Protein AF-R6EM17-F1 (afdb_monomer_lite)

Radius of gyration: 14.78 Å; chains: 1; bounding box: 30×36×38 Å

Foldseek 3Di:
DDDDDPDDDDDDDDFPDWDDDPQAIEGEDEDADPQQDPVSCVVCVVVVCVVCVVVVVVVQVVCCVVPVHHHPWYWYQHPNYRDIDTD

Sequence (87 aa):
MLEQAGAQSIVQGIIDCFFEEEGELVLVDYKTTGVGSEGEFAARRESIRARYAMQIDLYRRALEAATGKHVKEAYLYLTNLGETIEM

pLDDT: mean 91.55, std 12.67, range [45.12, 98.81]

Secondary structure (DSSP, 8-state):
--EETTEEPPP-----EEEEETTEEEEEEEE--S--SHHHHHHHHHHHHHHHHHHHHHHHHHHHHHHS--EEEEEEEETTTTEEEE-

Structure (mmCIF, N/CA/C/O backbone):
data_AF-R6EM17-F1
#
_entry.id   AF-R6EM17-F1
#
loop_
_atom_site.group_PDB
_atom_site.id
_atom_site.type_symbol
_atom_site.label_atom_id
_atom_site.label_alt_id
_atom_site.label_comp_id
_atom_site.label_asym_id
_atom_site.label_entity_id
_atom_site.label_seq_id
_atom_site.pdbx_PDB_ins_code
_atom_site.Cartn_x
_atom_site.Cartn_y
_atom_site.Cartn_z
_atom_site.occupancy
_atom_site.B_iso_or_equiv
_atom_site.auth_seq_id
_atom_site.auth_comp_id
_atom_site.auth_asym_id
_atom_site.auth_atom_id
_atom_site.pdbx_PDB_model_num
ATOM 1 N N . MET A 1 1 ? -0.636 9.997 16.181 1.00 50.66 1 MET A N 1
ATOM 2 C CA . MET A 1 1 ? -0.176 11.262 16.786 1.00 50.66 1 MET A CA 1
ATOM 3 C C . MET A 1 1 ? 1.342 11.231 16.810 1.00 50.66 1 MET A C 1
ATOM 5 O O . MET A 1 1 ? 1.898 10.320 17.410 1.00 50.66 1 MET A O 1
ATOM 9 N N . LEU A 1 2 ? 1.994 12.115 16.058 1.00 49.25 2 LEU A N 1
ATOM 10 C CA . LEU A 1 2 ? 3.447 12.292 16.090 1.00 49.25 2 LEU A CA 1
ATOM 11 C C . LEU A 1 2 ? 3.695 13.616 16.811 1.00 49.25 2 LEU A C 1
ATOM 13 O O . LEU A 1 2 ? 3.208 14.651 16.361 1.00 49.25 2 LEU A O 1
ATOM 17 N N . GLU A 1 3 ? 4.370 13.573 17.957 1.00 45.12 3 GLU A N 1
ATOM 18 C CA . GLU A 1 3 ? 4.719 14.781 18.700 1.00 45.12 3 GLU A CA 1
ATOM 19 C C . GLU A 1 3 ? 6.064 15.314 18.212 1.00 45.12 3 GLU A C 1
ATOM 21 O 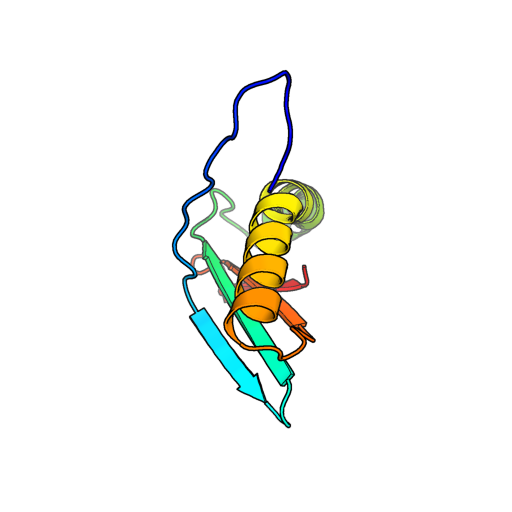O . GLU A 1 3 ? 7.098 14.665 18.362 1.00 45.12 3 GLU A O 1
ATOM 26 N N . GLN A 1 4 ? 6.050 16.518 17.646 1.00 51.47 4 GLN A N 1
ATOM 27 C CA . GLN A 1 4 ? 7.236 17.356 17.530 1.00 51.47 4 GLN A CA 1
ATOM 28 C C . GLN A 1 4 ? 6.951 18.685 18.236 1.00 51.47 4 GLN A C 1
ATOM 30 O O . GLN A 1 4 ? 5.972 19.357 17.927 1.00 51.47 4 GLN A O 1
ATOM 35 N N . ALA A 1 5 ? 7.787 18.999 19.232 1.00 56.50 5 ALA A N 1
ATOM 36 C CA . ALA A 1 5 ? 7.896 20.263 19.969 1.00 56.50 5 ALA A CA 1
ATOM 37 C C . ALA A 1 5 ? 6.605 21.107 20.080 1.00 56.50 5 ALA A C 1
ATOM 39 O O . ALA A 1 5 ? 6.430 22.100 19.381 1.00 56.50 5 ALA A O 1
ATOM 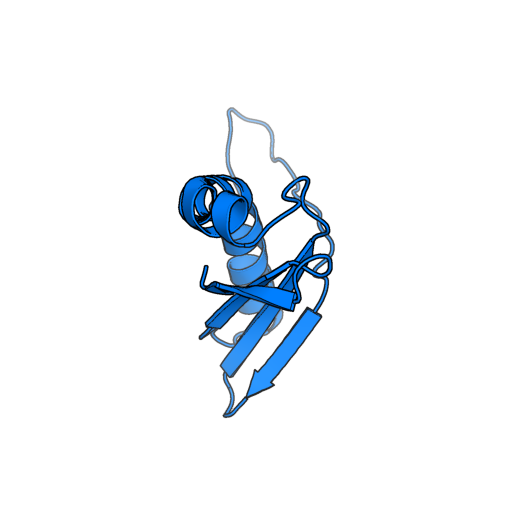40 N N . GLY A 1 6 ? 5.717 20.737 21.009 1.00 56.56 6 GLY A N 1
ATOM 41 C CA . GLY A 1 6 ? 4.678 21.628 21.551 1.00 56.56 6 GLY A CA 1
ATOM 42 C C . GLY A 1 6 ? 3.504 21.987 20.632 1.00 56.56 6 GLY A C 1
ATOM 43 O O . GLY A 1 6 ? 2.563 22.624 21.101 1.00 56.56 6 GLY A O 1
ATOM 44 N N . ALA A 1 7 ? 3.508 21.562 19.367 1.00 61.28 7 ALA A N 1
ATOM 45 C CA . ALA A 1 7 ? 2.391 21.743 18.445 1.00 61.28 7 ALA A CA 1
ATOM 46 C C . ALA A 1 7 ? 1.786 20.383 18.069 1.00 61.28 7 ALA A C 1
ATOM 48 O O . ALA A 1 7 ? 2.435 19.539 17.447 1.00 61.28 7 ALA A O 1
ATOM 49 N N . GLN A 1 8 ? 0.519 20.164 18.435 1.00 67.81 8 GLN A N 1
ATOM 50 C CA . GLN A 1 8 ? -0.230 18.993 17.982 1.00 67.81 8 GLN A CA 1
ATOM 51 C C . GLN A 1 8 ? -0.397 19.067 16.462 1.00 67.81 8 GLN A C 1
ATOM 53 O O . GLN A 1 8 ? -1.111 19.922 15.943 1.00 67.81 8 GLN A O 1
ATOM 58 N N . SER A 1 9 ? 0.284 18.172 15.747 1.00 73.12 9 SER A N 1
ATOM 59 C CA . SER A 1 9 ? 0.204 18.085 14.290 1.00 73.12 9 SER A CA 1
ATOM 60 C C . SER A 1 9 ? -0.823 17.031 13.888 1.00 73.12 9 SER A C 1
ATOM 62 O O . SER A 1 9 ? -0.741 15.872 14.305 1.00 73.12 9 SER A O 1
ATOM 64 N N . ILE A 1 10 ? -1.798 17.433 13.073 1.00 82.94 10 ILE A N 1
ATOM 65 C CA . ILE A 1 10 ? -2.766 16.520 12.465 1.00 82.94 10 ILE A CA 1
ATOM 66 C C . ILE A 1 10 ? -2.180 16.040 11.139 1.00 82.94 10 ILE A C 1
ATOM 68 O O . ILE A 1 10 ? -1.832 16.844 10.278 1.00 82.94 10 ILE A O 1
ATOM 72 N N . VAL A 1 11 ? -2.081 14.722 10.978 1.00 86.00 11 VAL A N 1
ATOM 73 C CA . VAL A 1 11 ? -1.692 14.086 9.715 1.00 86.00 11 VAL A CA 1
ATOM 74 C C . VAL A 1 11 ? -2.966 13.616 9.023 1.00 86.00 11 VAL A C 1
ATOM 76 O O . VAL A 1 11 ? -3.742 12.867 9.613 1.00 86.00 11 VAL A O 1
ATOM 79 N N . GLN A 1 12 ? -3.183 14.063 7.788 1.00 90.31 12 GLN A N 1
ATOM 80 C CA . GLN A 1 12 ? -4.292 13.633 6.936 1.00 90.31 12 GLN A CA 1
ATOM 81 C C . GLN A 1 12 ? -3.733 12.987 5.668 1.00 90.31 12 GLN A C 1
ATOM 83 O O . GLN A 1 12 ? -2.735 13.450 5.118 1.00 90.31 12 GLN A O 1
ATOM 88 N N . GLY A 1 13 ? -4.381 11.919 5.213 1.00 92.25 13 GLY A N 1
ATOM 89 C CA . GLY A 1 13 ? -3.999 11.171 4.020 1.00 92.25 13 GLY A CA 1
ATOM 90 C C . GLY A 1 13 ? -5.195 10.427 3.437 1.00 92.25 13 GLY A C 1
ATOM 91 O O . GLY A 1 13 ? -6.253 10.356 4.063 1.00 92.25 13 GLY A O 1
ATOM 92 N N . ILE A 1 14 ? -5.019 9.896 2.231 1.00 96.94 14 ILE A N 1
ATOM 93 C CA . ILE A 1 14 ? -6.022 9.102 1.520 1.00 96.94 14 ILE A CA 1
ATOM 94 C C . ILE A 1 14 ? -5.393 7.742 1.258 1.00 96.94 14 ILE A C 1
ATOM 96 O O . ILE A 1 14 ? -4.316 7.663 0.671 1.00 96.94 14 ILE A O 1
ATOM 100 N N . ILE A 1 15 ? -6.055 6.691 1.727 1.00 97.94 15 ILE A N 1
ATOM 101 C CA . ILE A 1 15 ? -5.647 5.315 1.459 1.00 97.94 15 ILE A CA 1
ATOM 102 C C . ILE A 1 15 ? -6.233 4.921 0.109 1.00 97.94 15 ILE A C 1
ATOM 104 O O . ILE A 1 15 ? -7.443 5.029 -0.083 1.00 97.94 15 ILE A O 1
ATOM 108 N N . ASP A 1 16 ? -5.374 4.473 -0.804 1.00 98.00 16 ASP A N 1
ATOM 109 C CA . ASP A 1 16 ? -5.772 4.105 -2.163 1.00 98.00 16 ASP A CA 1
ATOM 110 C C . ASP A 1 16 ? -6.710 2.888 -2.169 1.00 98.00 16 ASP A C 1
ATOM 112 O O . ASP A 1 16 ? -7.770 2.916 -2.796 1.00 98.00 16 ASP A O 1
ATOM 116 N N . CYS A 1 17 ? -6.331 1.807 -1.477 1.00 98.25 17 CYS A N 1
ATOM 117 C CA . CYS A 1 17 ? -7.129 0.590 -1.395 1.00 98.25 17 CYS A CA 1
ATOM 118 C C . CYS A 1 17 ? -6.778 -0.238 -0.153 1.00 98.25 17 CYS A C 1
ATOM 120 O O . CYS A 1 17 ? -5.614 -0.403 0.199 1.00 98.25 17 CYS A O 1
ATOM 122 N N . PHE A 1 18 ? -7.791 -0.808 0.491 1.00 98.50 18 PHE A N 1
ATOM 123 C CA . PHE A 1 18 ? -7.621 -1.924 1.411 1.00 98.50 18 PHE A CA 1
ATOM 124 C C . PHE A 1 18 ? -8.826 -2.853 1.287 1.00 98.50 18 PHE A C 1
ATOM 126 O O . PHE A 1 18 ? -9.914 -2.423 0.894 1.00 98.50 18 PHE A O 1
ATOM 133 N N . PHE A 1 19 ? -8.638 -4.119 1.624 1.00 98.62 19 PHE A N 1
ATOM 134 C CA . PHE A 1 19 ? -9.708 -5.107 1.654 1.00 98.62 19 PHE A CA 1
ATOM 135 C C . PHE A 1 19 ? -9.470 -6.109 2.777 1.00 98.62 19 PHE A C 1
ATOM 137 O O . PHE A 1 19 ? -8.399 -6.146 3.378 1.00 98.62 19 PHE A O 1
ATOM 144 N N . GLU A 1 20 ? -10.500 -6.882 3.090 1.00 98.44 20 GLU A N 1
ATOM 145 C CA . GLU A 1 20 ? -10.460 -7.881 4.149 1.00 98.44 20 GLU A CA 1
ATOM 146 C C . GLU A 1 20 ? -10.298 -9.280 3.562 1.00 98.44 20 GLU A C 1
ATOM 148 O O . GLU A 1 20 ? -11.000 -9.649 2.620 1.00 98.44 20 GLU A O 1
ATOM 153 N N . GLU A 1 21 ? -9.407 -10.062 4.158 1.00 98.06 21 GLU A N 1
ATOM 154 C CA . GLU A 1 21 ? -9.191 -11.467 3.851 1.00 98.06 21 GLU A CA 1
ATOM 155 C C . GLU A 1 21 ? -9.010 -12.237 5.164 1.00 98.06 21 GLU A C 1
ATOM 157 O O . GLU A 1 21 ? -8.113 -11.942 5.952 1.00 98.06 21 GLU A O 1
ATOM 162 N N . GLU A 1 22 ? -9.885 -13.217 5.406 1.00 97.38 22 GLU A N 1
ATOM 163 C CA . GLU A 1 22 ? -9.867 -14.067 6.611 1.00 97.38 22 GLU A CA 1
ATOM 164 C C . GLU A 1 22 ? -9.949 -13.296 7.947 1.00 97.38 22 GLU A C 1
ATOM 166 O O . GLU A 1 22 ? -9.476 -13.755 8.981 1.00 97.38 22 GLU A O 1
ATOM 171 N N . GLY A 1 23 ? -10.610 -12.133 7.950 1.00 97.38 23 GLY A N 1
ATOM 172 C CA . GLY A 1 23 ? -10.790 -11.307 9.151 1.00 97.38 23 GLY A CA 1
ATOM 173 C C . GLY A 1 23 ? -9.678 -10.284 9.392 1.00 97.38 23 GLY A C 1
ATOM 174 O O . GLY A 1 23 ? -9.788 -9.472 10.313 1.00 97.38 23 GLY A O 1
ATOM 175 N N . GLU A 1 24 ? -8.647 -10.277 8.549 1.00 98.56 24 GLU A N 1
ATOM 176 C CA . GLU A 1 24 ? -7.522 -9.344 8.593 1.00 98.56 24 GLU A CA 1
ATOM 177 C C . GLU A 1 24 ? -7.493 -8.466 7.340 1.00 98.56 24 GLU A C 1
ATOM 179 O O . GLU A 1 24 ? -8.150 -8.752 6.340 1.00 98.56 24 GLU A O 1
ATOM 184 N N . LEU A 1 25 ? -6.757 -7.359 7.393 1.00 98.81 25 LEU A N 1
ATOM 185 C CA . LEU A 1 25 ? -6.712 -6.384 6.309 1.00 98.81 25 LEU A CA 1
ATOM 186 C C . LEU A 1 25 ? -5.467 -6.554 5.437 1.00 98.81 25 LEU A C 1
ATOM 188 O O . LEU A 1 25 ? -4.357 -6.731 5.939 1.00 98.81 25 LEU A O 1
ATOM 192 N N . VAL A 1 26 ? -5.661 -6.394 4.131 1.00 98.75 26 VAL A N 1
ATOM 193 C CA . VAL A 1 26 ? -4.602 -6.234 3.134 1.00 98.75 26 VAL A CA 1
ATOM 194 C C . VAL A 1 26 ? -4.658 -4.803 2.606 1.00 98.75 26 VAL A C 1
ATOM 196 O O . VAL A 1 26 ? -5.707 -4.335 2.160 1.00 98.75 26 VAL A O 1
ATOM 199 N N . LEU A 1 27 ? -3.532 -4.095 2.678 1.00 98.81 27 LEU A N 1
ATOM 200 C CA . LEU A 1 27 ? -3.375 -2.712 2.220 1.00 98.81 27 LEU A CA 1
ATOM 201 C C . LEU A 1 27 ? -2.650 -2.675 0.868 1.00 98.81 27 LEU A C 1
ATOM 203 O O . LEU A 1 27 ? -1.613 -3.311 0.699 1.00 98.81 27 LEU A O 1
ATOM 207 N N . VAL A 1 28 ? -3.148 -1.883 -0.081 1.00 98.56 28 VAL A N 1
ATOM 208 C CA . VAL A 1 28 ? -2.500 -1.667 -1.380 1.00 98.56 28 VAL A CA 1
ATOM 209 C C . VAL A 1 28 ? -2.427 -0.173 -1.685 1.00 98.56 28 VAL A C 1
ATOM 211 O O . VAL A 1 28 ? -3.439 0.528 -1.679 1.00 98.56 28 VAL A O 1
ATOM 214 N N . ASP A 1 29 ? -1.224 0.311 -1.980 1.00 98.25 29 ASP A N 1
ATOM 215 C CA . ASP A 1 29 ? -0.962 1.665 -2.470 1.00 98.25 29 ASP A CA 1
ATOM 216 C C . ASP A 1 29 ? -0.467 1.595 -3.921 1.00 98.25 29 ASP A C 1
ATOM 218 O O . ASP A 1 29 ? 0.425 0.808 -4.254 1.00 98.25 29 ASP A O 1
ATOM 222 N N . TYR A 1 30 ? -1.065 2.391 -4.808 1.00 97.06 30 TYR A N 1
ATOM 223 C CA . TYR A 1 30 ? -0.732 2.384 -6.230 1.00 97.06 30 TYR A CA 1
ATOM 224 C C . TYR A 1 30 ? 0.218 3.537 -6.542 1.00 97.06 30 TYR A C 1
ATOM 226 O O . TYR A 1 30 ? -0.060 4.694 -6.209 1.00 97.06 30 TYR A O 1
ATOM 234 N N . LYS A 1 31 ? 1.329 3.262 -7.237 1.00 94.44 31 LYS A N 1
ATOM 235 C CA . LYS A 1 31 ? 2.253 4.315 -7.683 1.00 94.44 31 LYS A CA 1
ATOM 236 C C . LYS A 1 31 ? 2.763 4.088 -9.094 1.00 94.44 31 LYS A C 1
ATOM 238 O O . LYS A 1 31 ? 3.291 3.038 -9.432 1.00 94.44 31 LYS A O 1
ATOM 243 N N . THR A 1 32 ? 2.712 5.151 -9.885 1.00 90.44 32 THR A N 1
ATOM 244 C CA . THR A 1 32 ? 3.494 5.269 -11.115 1.00 90.44 32 THR A CA 1
ATOM 245 C C . THR A 1 32 ? 4.871 5.793 -10.718 1.00 90.44 32 THR A C 1
ATOM 247 O O . THR A 1 32 ? 5.006 6.949 -10.311 1.00 90.44 32 THR A O 1
ATOM 250 N N . THR A 1 33 ? 5.896 4.947 -10.751 1.00 83.19 33 THR A N 1
ATOM 251 C CA . THR A 1 33 ? 7.264 5.376 -10.409 1.00 83.19 33 THR A CA 1
ATOM 252 C C . THR A 1 33 ? 8.002 5.895 -11.638 1.00 83.19 33 THR A C 1
ATOM 254 O O . THR A 1 33 ? 7.578 5.691 -12.770 1.00 83.19 33 THR A O 1
ATOM 257 N N . GLY A 1 34 ? 9.141 6.560 -11.427 1.00 85.12 34 GLY A N 1
ATOM 258 C CA . GLY A 1 34 ? 10.048 6.958 -12.511 1.00 85.12 34 GLY A CA 1
ATOM 259 C C . GLY A 1 34 ? 10.962 5.833 -13.010 1.00 85.12 34 GLY A C 1
ATOM 260 O O . GLY A 1 34 ? 11.997 6.141 -13.587 1.00 85.12 34 GLY A O 1
ATOM 261 N N . VAL A 1 35 ? 10.644 4.570 -12.712 1.00 87.06 35 VAL A N 1
ATOM 262 C CA . VAL A 1 35 ? 11.423 3.395 -13.125 1.00 87.06 35 VAL A CA 1
ATOM 263 C C . VAL A 1 35 ? 10.867 2.873 -14.443 1.00 87.06 35 VAL A C 1
ATOM 265 O O . VAL A 1 35 ? 9.677 2.583 -14.522 1.00 87.06 35 VAL A O 1
ATOM 268 N N . GLY A 1 36 ? 11.706 2.760 -15.472 1.00 85.38 36 GLY A N 1
ATOM 269 C 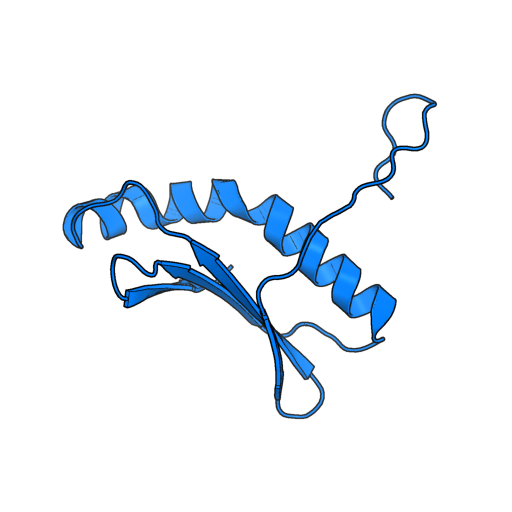CA . GLY A 1 36 ? 11.253 2.441 -16.833 1.00 85.38 36 GLY A CA 1
ATOM 270 C C . GLY A 1 36 ? 11.487 1.001 -17.293 1.00 85.38 36 GLY A C 1
ATOM 271 O O . GLY A 1 36 ? 11.032 0.636 -18.373 1.00 85.38 36 GLY A O 1
ATOM 272 N N . SER A 1 37 ? 12.224 0.192 -16.527 1.00 88.56 37 SER A N 1
ATOM 273 C CA . SER A 1 37 ? 12.579 -1.182 -16.909 1.00 88.56 37 SER A CA 1
ATOM 274 C C . SER A 1 37 ? 12.694 -2.107 -15.700 1.00 88.56 37 SER A C 1
ATOM 276 O O . SER A 1 37 ? 12.982 -1.651 -14.593 1.00 88.56 37 SER A O 1
ATOM 278 N N . GLU A 1 38 ? 12.546 -3.414 -15.923 1.00 87.19 38 GLU A N 1
ATOM 279 C CA . GLU A 1 38 ? 12.726 -4.447 -14.891 1.00 87.19 38 GLU A CA 1
ATOM 280 C C . GLU A 1 38 ? 14.129 -4.412 -14.264 1.00 87.19 38 GLU A C 1
ATOM 282 O O . GLU A 1 38 ? 14.278 -4.518 -13.048 1.00 87.19 38 GLU A O 1
ATOM 287 N N . GLY A 1 39 ? 15.173 -4.196 -15.073 1.00 91.44 39 GLY A N 1
ATOM 288 C CA . GLY A 1 39 ? 16.549 -4.101 -14.574 1.00 91.44 39 GLY A CA 1
ATOM 289 C C . GLY A 1 39 ? 16.755 -2.905 -13.640 1.00 91.44 39 GLY A C 1
ATOM 290 O O . GLY A 1 39 ? 17.411 -3.019 -12.604 1.00 91.44 39 GLY A O 1
ATOM 291 N N . GLU A 1 40 ? 16.149 -1.762 -13.966 1.00 92.50 40 GLU A N 1
ATOM 292 C CA . GLU A 1 40 ? 16.170 -0.587 -13.095 1.00 92.50 40 GLU A CA 1
ATOM 293 C C . GLU A 1 40 ? 15.328 -0.807 -11.826 1.00 92.50 40 GLU A C 1
ATOM 295 O O . GLU A 1 40 ? 15.737 -0.399 -10.736 1.00 92.50 40 GLU A O 1
ATOM 300 N N . PHE A 1 41 ? 14.186 -1.492 -11.942 1.00 93.50 41 PHE A N 1
ATOM 301 C CA . PHE A 1 41 ? 13.357 -1.867 -10.798 1.00 93.50 41 PHE A CA 1
ATOM 302 C C . PHE A 1 41 ? 14.132 -2.733 -9.813 1.00 93.50 41 PHE A C 1
ATOM 304 O O . PHE A 1 41 ? 14.207 -2.378 -8.638 1.00 93.50 41 PHE A O 1
ATOM 311 N N . ALA A 1 42 ? 14.786 -3.793 -10.289 1.00 93.50 42 ALA A N 1
ATOM 312 C CA . ALA A 1 42 ? 15.596 -4.671 -9.453 1.00 93.50 42 ALA A CA 1
ATOM 313 C C . ALA A 1 42 ? 16.689 -3.895 -8.695 1.00 93.50 42 ALA A C 1
ATOM 315 O O . ALA A 1 42 ? 16.873 -4.094 -7.495 1.00 93.50 42 ALA A O 1
ATOM 316 N N . ALA A 1 43 ? 17.364 -2.952 -9.363 1.00 95.50 43 ALA A N 1
ATOM 317 C CA . ALA A 1 43 ? 18.409 -2.134 -8.748 1.00 95.50 43 ALA A CA 1
ATOM 318 C C . ALA A 1 43 ? 17.876 -1.114 -7.722 1.00 95.50 43 ALA A C 1
ATOM 320 O O . ALA A 1 43 ? 18.577 -0.764 -6.772 1.00 95.50 43 ALA A O 1
ATOM 321 N N . ARG A 1 44 ? 16.648 -0.609 -7.904 1.00 95.06 44 ARG A N 1
ATOM 322 C CA . ARG A 1 44 ? 16.073 0.474 -7.083 1.00 95.06 44 ARG A CA 1
ATOM 323 C C . ARG A 1 44 ? 15.029 0.009 -6.076 1.00 95.06 44 ARG A C 1
ATOM 325 O O . ARG A 1 44 ? 14.625 0.827 -5.246 1.00 95.06 44 ARG A O 1
ATOM 332 N N . ARG A 1 45 ? 14.611 -1.259 -6.115 1.00 95.56 45 ARG A N 1
ATOM 333 C CA . ARG A 1 45 ? 13.510 -1.818 -5.318 1.00 95.56 45 ARG A CA 1
ATOM 334 C C . ARG A 1 45 ? 13.585 -1.410 -3.849 1.00 95.56 45 ARG A C 1
ATOM 336 O O . ARG A 1 45 ? 12.622 -0.873 -3.311 1.00 95.56 45 ARG A O 1
ATOM 343 N N . GLU A 1 46 ? 14.744 -1.589 -3.222 1.00 97.12 46 GLU A N 1
ATOM 344 C CA . GLU A 1 46 ? 14.908 -1.296 -1.795 1.00 97.12 46 GLU A CA 1
ATOM 345 C C . GLU A 1 46 ? 14.852 0.207 -1.487 1.00 97.12 46 GLU A C 1
ATOM 347 O O . GLU A 1 46 ? 14.242 0.627 -0.508 1.00 97.12 46 GLU A O 1
ATOM 352 N N . SER A 1 47 ? 15.398 1.048 -2.370 1.00 96.19 47 SER A N 1
ATOM 353 C CA . SER A 1 47 ? 15.289 2.506 -2.225 1.00 96.19 47 SER A CA 1
ATOM 354 C C . SER A 1 47 ? 13.840 2.997 -2.341 1.00 96.19 47 SER A C 1
ATOM 356 O O . SER A 1 47 ? 13.439 3.930 -1.646 1.00 96.19 47 SER A O 1
ATOM 358 N N . ILE A 1 48 ? 13.041 2.350 -3.198 1.00 95.69 48 ILE A N 1
ATOM 359 C CA . ILE A 1 48 ? 11.614 2.641 -3.354 1.00 95.69 48 ILE A CA 1
ATOM 360 C C . ILE A 1 48 ? 10.875 2.201 -2.091 1.00 95.69 48 ILE A C 1
ATOM 362 O O . ILE A 1 48 ? 10.150 3.010 -1.517 1.00 95.69 48 ILE A O 1
ATOM 366 N N . ARG A 1 49 ? 11.121 0.978 -1.601 1.00 97.25 49 ARG A N 1
ATOM 367 C CA . ARG A 1 49 ? 10.552 0.488 -0.338 1.00 97.25 49 ARG A CA 1
ATOM 368 C C . ARG A 1 49 ? 10.827 1.461 0.810 1.00 97.25 49 ARG A C 1
ATOM 370 O O . ARG A 1 49 ? 9.892 1.932 1.451 1.00 97.25 49 ARG A O 1
ATOM 377 N N . ALA A 1 50 ? 12.089 1.838 1.017 1.00 97.88 50 ALA A N 1
ATOM 378 C CA . ALA A 1 50 ? 12.488 2.751 2.087 1.00 97.88 50 ALA A CA 1
ATOM 379 C C . ALA A 1 50 ? 11.797 4.123 1.989 1.00 97.88 50 ALA A C 1
ATOM 381 O O . ALA A 1 50 ? 11.390 4.688 3.003 1.00 97.88 50 ALA A O 1
ATOM 382 N N . ARG A 1 51 ? 11.616 4.648 0.769 1.00 96.12 51 ARG A N 1
ATOM 383 C CA . ARG A 1 51 ? 10.926 5.925 0.534 1.00 96.12 51 ARG A CA 1
ATOM 384 C C . ARG A 1 51 ? 9.462 5.897 0.980 1.00 96.12 51 ARG A C 1
ATOM 386 O O . ARG A 1 51 ? 8.980 6.904 1.494 1.00 96.12 51 ARG A O 1
ATOM 393 N N . TYR A 1 52 ? 8.761 4.785 0.761 1.00 96.81 52 TYR A N 1
ATOM 394 C CA . TYR A 1 52 ? 7.329 4.661 1.057 1.00 96.81 52 TYR A CA 1
ATOM 395 C C . TYR A 1 52 ? 7.030 4.016 2.418 1.00 96.81 52 TYR A C 1
ATOM 397 O O . TYR A 1 52 ? 5.894 4.094 2.879 1.00 96.81 52 TYR A O 1
ATOM 405 N N . ALA A 1 53 ? 8.031 3.451 3.101 1.00 97.25 53 ALA A N 1
ATOM 406 C CA . ALA A 1 53 ?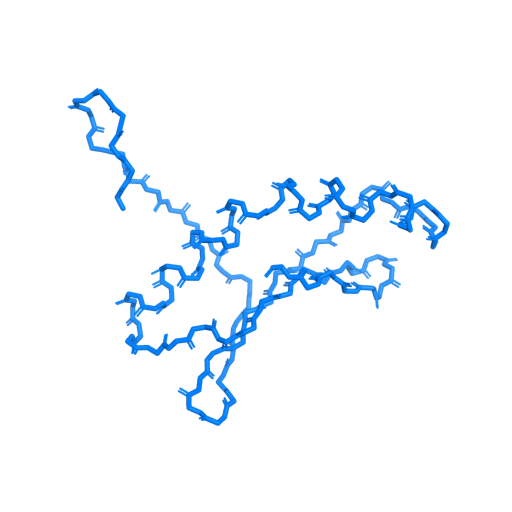 7.855 2.730 4.364 1.00 97.25 53 ALA A CA 1
ATOM 407 C C . ALA A 1 53 ? 7.092 3.541 5.428 1.00 97.25 53 ALA A C 1
ATOM 409 O O . ALA A 1 53 ? 6.134 3.044 6.011 1.00 97.25 53 ALA A O 1
ATOM 410 N N . MET A 1 54 ? 7.456 4.814 5.634 1.00 96.25 54 MET A N 1
ATOM 411 C CA . MET A 1 54 ? 6.782 5.674 6.620 1.00 96.25 54 MET A CA 1
ATOM 412 C C . MET A 1 54 ? 5.311 5.935 6.260 1.00 96.25 54 MET A C 1
ATOM 414 O O . MET A 1 54 ? 4.451 5.934 7.135 1.00 96.25 54 MET A O 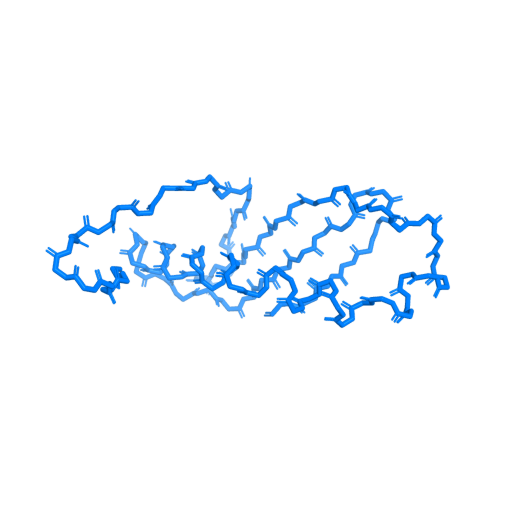1
ATOM 418 N N . GLN A 1 55 ? 5.008 6.169 4.981 1.00 95.69 55 GLN A N 1
ATOM 419 C CA . GLN A 1 55 ? 3.634 6.423 4.544 1.00 95.69 55 GLN A CA 1
ATOM 420 C C . GLN A 1 55 ? 2.759 5.186 4.756 1.00 95.69 55 GLN A C 1
ATOM 422 O O . GLN A 1 55 ? 1.657 5.300 5.289 1.00 95.69 55 GLN A O 1
ATOM 427 N N . ILE A 1 56 ? 3.271 4.010 4.388 1.00 98.00 56 ILE A N 1
ATOM 428 C CA . ILE A 1 56 ? 2.557 2.749 4.579 1.00 98.00 56 ILE A CA 1
ATOM 429 C C . ILE A 1 56 ? 2.373 2.442 6.069 1.00 98.00 56 ILE A C 1
ATOM 431 O O . ILE A 1 56 ? 1.274 2.058 6.456 1.00 98.00 56 ILE A O 1
ATOM 435 N N . ASP A 1 57 ? 3.370 2.692 6.926 1.00 97.69 57 ASP A N 1
ATOM 436 C CA . ASP A 1 57 ? 3.216 2.565 8.386 1.00 97.69 57 ASP A CA 1
ATOM 437 C C . ASP A 1 57 ? 2.084 3.455 8.926 1.00 97.69 57 ASP A C 1
ATOM 439 O O . ASP A 1 57 ? 1.231 3.003 9.692 1.00 97.69 57 ASP A O 1
ATOM 443 N N . LEU A 1 58 ? 2.014 4.711 8.475 1.00 97.25 58 LEU A N 1
ATOM 444 C CA . LEU A 1 58 ? 0.935 5.619 8.864 1.00 97.25 58 LEU A CA 1
ATOM 445 C C . LEU A 1 58 ? -0.439 5.100 8.423 1.00 97.25 58 LEU A C 1
ATOM 447 O O . LEU A 1 58 ? -1.398 5.212 9.188 1.00 97.25 58 LEU A O 1
ATOM 451 N N . TYR A 1 59 ? -0.540 4.516 7.228 1.00 98.00 59 TYR A N 1
ATOM 452 C CA . TYR A 1 59 ? -1.784 3.923 6.732 1.00 98.00 59 TYR A CA 1
ATOM 453 C C . TYR A 1 59 ? -2.176 2.674 7.515 1.00 98.00 59 TYR A C 1
ATOM 455 O O . TYR A 1 59 ? -3.337 2.565 7.908 1.00 98.00 59 TYR A O 1
ATOM 463 N N . ARG A 1 60 ? -1.221 1.783 7.816 1.00 98.38 60 ARG A N 1
ATOM 464 C CA . ARG A 1 60 ? -1.460 0.611 8.672 1.00 98.38 60 ARG A CA 1
ATOM 465 C C . ARG A 1 60 ? -2.041 1.049 10.008 1.00 98.38 60 ARG A C 1
ATOM 467 O O . ARG A 1 60 ? -3.153 0.668 10.351 1.00 98.38 60 ARG A O 1
ATOM 474 N N . ARG A 1 61 ? -1.359 1.963 10.699 1.00 97.38 61 ARG A N 1
ATOM 475 C CA . ARG A 1 61 ? -1.802 2.484 12.000 1.00 97.38 61 ARG A CA 1
ATOM 476 C C . ARG A 1 61 ? -3.173 3.153 11.934 1.00 97.38 61 ARG A C 1
ATOM 478 O O . ARG A 1 61 ? -3.953 3.025 12.873 1.00 97.38 61 ARG A O 1
ATOM 485 N N . ALA A 1 62 ? -3.469 3.876 10.853 1.00 97.31 62 ALA A N 1
ATOM 486 C CA . ALA A 1 62 ? -4.772 4.504 10.661 1.00 97.31 62 ALA A CA 1
ATOM 487 C C . ALA A 1 62 ? -5.889 3.465 10.472 1.00 97.31 62 ALA A C 1
ATOM 489 O O . ALA A 1 62 ? -6.938 3.598 11.099 1.00 97.31 62 ALA A O 1
ATOM 490 N N . LEU A 1 63 ? -5.664 2.426 9.661 1.00 98.12 63 LEU A N 1
ATOM 491 C CA . LEU A 1 63 ? -6.636 1.350 9.444 1.00 98.12 63 LEU A CA 1
ATOM 492 C C . LEU A 1 63 ? -6.872 0.535 10.707 1.00 98.12 63 LEU A C 1
ATOM 494 O O . LEU A 1 63 ? -8.024 0.320 11.079 1.00 98.12 63 LEU A O 1
ATOM 498 N N . GLU A 1 64 ? -5.807 0.128 11.391 1.00 98.44 64 GLU A N 1
ATOM 499 C CA . GLU A 1 64 ? -5.920 -0.648 12.626 1.00 98.44 64 GLU A CA 1
ATOM 500 C C . GLU A 1 64 ? -6.665 0.147 13.703 1.00 98.44 64 GLU A C 1
ATOM 502 O O . GLU A 1 64 ? -7.574 -0.378 14.344 1.00 98.44 64 GLU A O 1
ATOM 507 N N . ALA A 1 65 ? -6.369 1.443 13.848 1.00 97.06 65 ALA A N 1
ATOM 508 C CA . ALA A 1 65 ? -7.076 2.307 14.790 1.00 97.06 65 ALA A CA 1
ATOM 509 C C . ALA A 1 65 ? -8.548 2.547 14.408 1.00 97.06 65 ALA A C 1
ATOM 511 O O . ALA A 1 65 ? -9.399 2.627 15.291 1.00 97.06 65 ALA A O 1
ATOM 512 N N . ALA A 1 66 ? -8.859 2.683 13.114 1.00 97.12 66 ALA A N 1
ATOM 513 C CA . ALA A 1 66 ? -10.215 2.970 12.644 1.00 97.12 66 ALA A CA 1
ATOM 514 C C . ALA A 1 66 ? -11.127 1.734 12.624 1.00 97.12 66 ALA A C 1
ATOM 516 O O . ALA A 1 66 ? -12.338 1.863 12.795 1.00 97.12 66 ALA A O 1
ATOM 517 N N . THR A 1 67 ? -10.562 0.549 12.390 1.00 97.69 67 THR A N 1
ATOM 518 C CA . THR A 1 67 ? -11.326 -0.688 12.163 1.00 97.69 67 THR A CA 1
ATOM 519 C C . THR A 1 67 ? -11.210 -1.699 13.301 1.00 97.69 67 THR A C 1
ATOM 521 O O . THR A 1 67 ? -12.066 -2.572 13.420 1.00 97.69 67 THR A O 1
ATOM 524 N N . GLY A 1 68 ? -10.159 -1.611 14.123 1.00 98.25 68 GLY A N 1
ATOM 525 C CA . GLY A 1 68 ? -9.822 -2.614 15.133 1.00 98.25 68 GLY A CA 1
ATOM 526 C C . GLY A 1 68 ? -9.271 -3.930 14.569 1.00 98.25 68 GLY A C 1
ATOM 527 O O . GLY A 1 68 ? -9.087 -4.871 15.337 1.00 98.25 68 GLY A O 1
ATOM 528 N N . LYS A 1 69 ? -9.024 -4.022 13.254 1.00 98.44 69 LYS A N 1
ATOM 529 C CA . LYS A 1 69 ? -8.488 -5.218 12.582 1.00 98.44 69 LYS A CA 1
ATOM 530 C C . LYS A 1 69 ? -7.007 -5.043 12.278 1.00 98.44 69 LYS A C 1
ATOM 532 O O . LYS A 1 69 ? -6.599 -3.944 11.916 1.00 98.44 69 LYS A O 1
ATOM 537 N N . HIS A 1 70 ? -6.230 -6.118 12.389 1.00 98.50 70 HIS A N 1
ATOM 538 C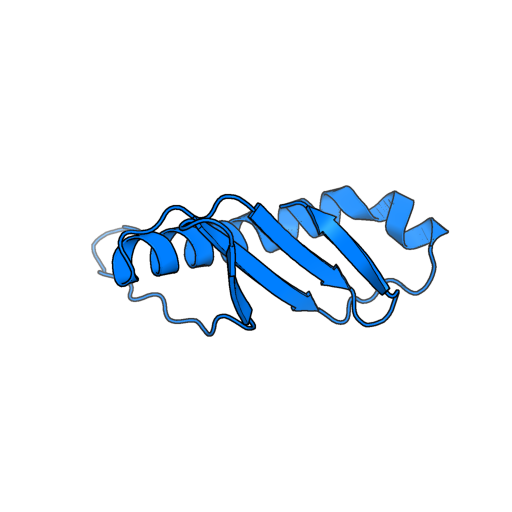 CA . HIS A 1 70 ? -4.811 -6.116 12.037 1.00 98.50 70 HIS A CA 1
ATOM 539 C C . HIS A 1 70 ? -4.622 -5.991 10.521 1.00 98.50 70 HIS A C 1
ATOM 541 O O . HIS A 1 70 ? -5.363 -6.607 9.751 1.00 98.50 70 HIS A O 1
ATOM 547 N N . VAL A 1 71 ? -3.626 -5.217 10.085 1.00 98.69 71 VAL A N 1
ATOM 548 C CA . VAL A 1 71 ? -3.190 -5.210 8.682 1.00 98.69 71 VAL A CA 1
ATOM 549 C C . VAL A 1 71 ? -2.082 -6.245 8.517 1.00 98.69 71 VAL A C 1
ATOM 551 O O . VAL A 1 71 ? -0.920 -5.943 8.804 1.00 98.69 71 VAL A O 1
ATOM 554 N N . LYS A 1 72 ? -2.430 -7.443 8.035 1.00 98.56 72 LYS A N 1
ATOM 555 C CA . LYS A 1 72 ? -1.487 -8.560 7.871 1.00 98.56 72 LYS A CA 1
ATOM 556 C C . LYS A 1 72 ? -0.466 -8.310 6.761 1.00 98.56 72 LYS A C 1
ATOM 558 O O . LYS A 1 72 ? 0.721 -8.568 6.932 1.00 98.56 72 LYS A O 1
ATOM 563 N N . GLU A 1 73 ? -0.892 -7.692 5.663 1.00 98.50 73 GLU A N 1
ATOM 564 C CA . GLU A 1 73 ? -0.075 -7.493 4.463 1.00 98.50 73 GLU A CA 1
ATOM 565 C C . GLU A 1 73 ? -0.231 -6.068 3.932 1.00 98.50 73 GLU A C 1
ATOM 567 O O . GLU A 1 73 ? -1.308 -5.468 4.006 1.00 98.50 73 GLU A O 1
ATOM 572 N N . ALA A 1 74 ? 0.853 -5.511 3.392 1.00 98.62 74 ALA A N 1
ATOM 573 C CA . ALA A 1 74 ? 0.799 -4.249 2.671 1.00 98.62 74 ALA A CA 1
ATOM 574 C C . ALA A 1 74 ? 1.699 -4.283 1.440 1.00 98.62 74 ALA A C 1
ATOM 576 O O . ALA A 1 74 ? 2.838 -4.753 1.494 1.00 98.62 74 ALA A O 1
ATOM 577 N N . TYR A 1 75 ? 1.193 -3.722 0.347 1.00 98.50 75 TYR A N 1
ATOM 578 C CA . TYR A 1 75 ? 1.871 -3.716 -0.937 1.00 98.50 75 TYR A CA 1
ATOM 579 C C . TYR A 1 75 ? 1.909 -2.326 -1.547 1.00 98.50 75 TYR A C 1
ATOM 581 O O . TYR A 1 75 ? 0.936 -1.573 -1.513 1.00 98.50 75 TYR A O 1
ATOM 589 N N . LEU A 1 76 ? 3.036 -2.033 -2.182 1.00 98.00 76 LEU A N 1
ATOM 590 C CA . LEU A 1 76 ? 3.166 -0.958 -3.147 1.00 98.00 76 LEU A CA 1
ATOM 591 C C . LEU A 1 76 ? 3.116 -1.568 -4.553 1.00 98.00 76 LEU A C 1
ATOM 593 O O . LEU A 1 76 ? 4.041 -2.281 -4.949 1.00 98.00 76 LEU A O 1
ATOM 597 N N . TYR A 1 77 ? 2.050 -1.296 -5.305 1.00 97.62 77 TYR A N 1
ATOM 598 C CA . TYR A 1 77 ? 1.883 -1.769 -6.680 1.00 97.62 77 TYR A CA 1
ATOM 599 C C . TYR A 1 77 ? 2.345 -0.707 -7.682 1.00 97.62 77 TYR A C 1
ATOM 601 O O . TYR A 1 77 ? 1.788 0.395 -7.762 1.00 97.62 77 TYR A O 1
ATOM 609 N N . LEU A 1 78 ? 3.366 -1.048 -8.468 1.00 95.81 78 LEU A N 1
ATOM 610 C CA . LEU A 1 78 ? 3.950 -0.191 -9.491 1.00 95.81 78 LEU A CA 1
ATOM 611 C C . LEU A 1 78 ? 3.185 -0.339 -10.803 1.00 95.81 78 LEU A C 1
ATOM 613 O O . LEU A 1 78 ? 3.506 -1.182 -11.640 1.00 95.81 78 LEU A O 1
ATOM 617 N N . THR A 1 79 ? 2.175 0.505 -11.001 1.00 94.56 79 THR A N 1
ATOM 618 C CA . THR A 1 79 ? 1.220 0.395 -12.119 1.00 94.56 79 THR A CA 1
ATOM 619 C C . THR A 1 79 ? 1.873 0.463 -13.499 1.00 94.56 79 THR A C 1
ATOM 621 O O . THR A 1 79 ? 1.361 -0.133 -14.441 1.00 94.56 79 THR A O 1
ATOM 624 N N . ASN A 1 80 ? 3.007 1.158 -13.628 1.00 92.69 80 ASN A N 1
ATOM 625 C CA . ASN A 1 80 ? 3.754 1.267 -14.881 1.00 92.69 80 ASN A CA 1
ATOM 626 C C . ASN A 1 80 ? 4.589 0.025 -15.231 1.00 92.69 80 ASN A C 1
ATOM 628 O O . ASN A 1 80 ? 5.011 -0.096 -16.377 1.00 92.69 80 ASN A O 1
ATOM 632 N N . LEU A 1 81 ? 4.835 -0.865 -14.266 1.00 92.44 81 LEU A N 1
ATOM 633 C CA . LEU A 1 81 ? 5.617 -2.093 -14.453 1.00 92.44 81 LEU A CA 1
ATOM 634 C C . LEU A 1 81 ? 4.785 -3.365 -14.247 1.00 92.44 81 LEU A C 1
ATOM 636 O O . LEU A 1 81 ? 5.185 -4.421 -14.714 1.00 92.44 81 LEU A O 1
ATOM 640 N N . GLY A 1 82 ? 3.640 -3.276 -13.563 1.00 93.50 82 GLY A N 1
ATOM 641 C CA . GLY A 1 82 ? 2.890 -4.455 -13.124 1.00 93.50 82 GLY A CA 1
ATOM 642 C C . GLY A 1 82 ? 3.570 -5.207 -11.975 1.00 93.50 82 GLY A C 1
ATOM 643 O O . GLY A 1 82 ? 3.276 -6.375 -11.752 1.00 93.50 82 GLY A O 1
ATOM 644 N N . GLU A 1 83 ? 4.478 -4.542 -11.259 1.00 94.38 83 GLU A N 1
ATOM 645 C CA . GLU A 1 83 ? 5.326 -5.133 -10.220 1.00 94.38 83 GLU A CA 1
ATOM 646 C C . GLU A 1 83 ? 4.873 -4.736 -8.815 1.00 94.38 83 GLU A C 1
ATOM 648 O O . GLU A 1 83 ? 4.343 -3.643 -8.603 1.00 94.38 83 GLU A O 1
ATOM 653 N N . THR A 1 84 ? 5.143 -5.590 -7.828 1.00 96.50 84 THR A N 1
ATOM 654 C CA . THR A 1 84 ? 4.800 -5.339 -6.418 1.00 96.50 84 THR A CA 1
ATOM 655 C C . THR A 1 84 ? 6.021 -5.297 -5.515 1.00 96.50 84 THR A C 1
ATOM 657 O O . THR A 1 84 ? 6.921 -6.136 -5.595 1.00 96.50 84 THR A O 1
ATOM 660 N N . ILE A 1 85 ? 6.011 -4.360 -4.571 1.00 97.56 85 ILE A N 1
ATOM 661 C CA . ILE A 1 85 ? 6.909 -4.360 -3.420 1.00 97.56 85 ILE A CA 1
ATOM 662 C C . ILE A 1 85 ? 6.082 -4.678 -2.176 1.00 97.56 85 ILE A C 1
ATOM 664 O O . ILE A 1 85 ? 5.190 -3.917 -1.814 1.00 97.56 85 ILE A O 1
ATOM 668 N N . GLU A 1 86 ? 6.397 -5.790 -1.517 1.00 98.06 86 GLU A N 1
ATOM 669 C CA . GLU A 1 86 ? 5.941 -6.066 -0.152 1.00 98.06 86 GLU A CA 1
ATOM 670 C C . GLU A 1 86 ? 6.610 -5.091 0.829 1.00 98.06 86 GLU A C 1
ATOM 672 O O . GLU A 1 86 ? 7.833 -4.881 0.764 1.00 98.06 86 GLU A O 1
ATOM 677 N N . MET A 1 87 ? 5.794 -4.475 1.689 1.00 97.19 87 MET A N 1
ATOM 678 C CA . MET A 1 87 ? 6.160 -3.333 2.535 1.00 97.19 87 MET A CA 1
ATOM 679 C C . MET A 1 87 ? 6.397 -3.724 3.986 1.00 97.19 87 MET A C 1
ATOM 681 O O . MET A 1 87 ? 5.467 -4.253 4.634 1.00 97.19 87 MET A O 1
#